Protein AF-A0A8J8K371-F1 (afdb_monomer_lite)

Sequence (95 aa):
MLTTTYEYLPGRWGGTWKYDCGTSYSTPYLAAIIALIITGYHNGIGSSTDPSVQKVIEILLYASSRSTFFQLTGYGYVDAYIAYGKAYTEGVLAS

pLDDT: mean 88.11, std 17.99, range [32.41, 98.62]

Foldseek 3Di:
DDDDDDDDDPDDPPDDDDDDDDVVVVVVVVVVLLVLLQVLLCLQQVHNDGDDPVVLVVLQCQQ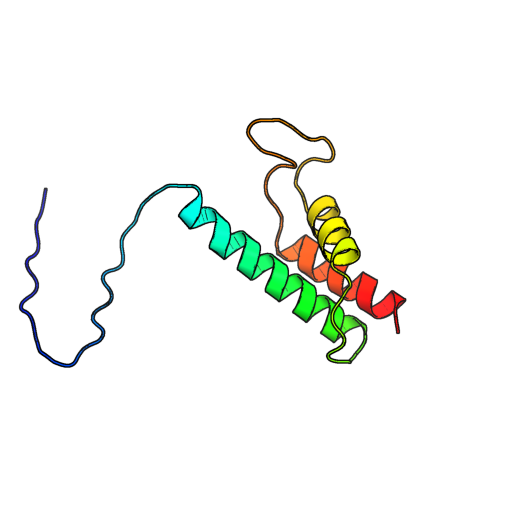APAVDQDPPAGSHDGDSVSSSPVSSVVNVVVD

Secondary structure (DSSP, 8-state):
----PPP--TT---PPP----SHHHHHHHHHHHHHHHHHHHHHHHTS-P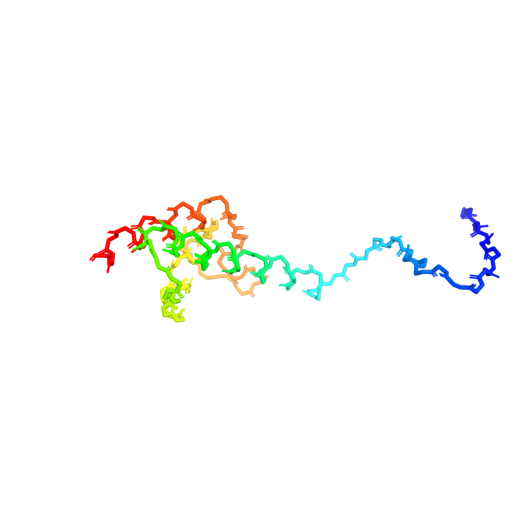PPPHHHHHHHHHHTBS-SS-BTTTBT--B-HHHHHHHHHHHHHTT-

Structure (mmCIF, N/CA/C/O backbone):
data_AF-A0A8J8K371-F1
#
_entry.id   AF-A0A8J8K371-F1
#
loop_
_atom_site.group_PDB
_atom_site.id
_atom_site.type_symbol
_atom_site.label_atom_id
_atom_site.label_alt_id
_atom_site.label_comp_id
_atom_site.label_asym_id
_atom_site.label_entity_id
_atom_site.label_seq_id
_atom_site.pdbx_PDB_ins_code
_atom_site.Cartn_x
_atom_site.Cartn_y
_atom_site.Cartn_z
_atom_site.occupancy
_atom_site.B_iso_or_equiv
_atom_site.auth_seq_id
_atom_site.auth_comp_id
_atom_site.auth_asym_id
_atom_site.auth_atom_id
_atom_site.pdbx_PDB_model_num
ATOM 1 N N . MET A 1 1 ? 16.315 -16.684 -33.008 1.00 37.16 1 MET A N 1
ATOM 2 C CA . MET A 1 1 ? 15.035 -15.946 -33.003 1.00 37.16 1 MET A CA 1
ATOM 3 C C . MET A 1 1 ? 14.013 -16.871 -33.649 1.00 37.16 1 MET A C 1
ATOM 5 O O . MET A 1 1 ? 14.141 -17.134 -34.834 1.00 37.16 1 MET A O 1
ATOM 9 N N . LEU A 1 2 ? 13.136 -17.497 -32.861 1.00 32.41 2 LEU A N 1
ATOM 10 C CA . LEU A 1 2 ? 12.088 -18.391 -33.367 1.00 32.41 2 LEU A CA 1
ATOM 11 C C . LEU A 1 2 ? 10.781 -17.601 -33.382 1.00 32.41 2 LEU A C 1
ATOM 13 O O . LEU A 1 2 ? 10.283 -17.208 -32.331 1.00 32.41 2 LEU A O 1
ATOM 17 N N . THR A 1 3 ? 10.284 -17.321 -34.581 1.00 42.41 3 THR A N 1
ATOM 18 C CA . THR A 1 3 ? 9.023 -16.622 -34.823 1.00 42.41 3 THR A CA 1
ATOM 19 C C . THR A 1 3 ? 7.954 -17.682 -35.057 1.00 42.41 3 THR A C 1
ATOM 21 O O . THR A 1 3 ? 7.946 -18.323 -36.105 1.00 42.41 3 THR A O 1
ATOM 24 N N . THR A 1 4 ? 7.073 -17.905 -34.085 1.00 45.91 4 THR A N 1
ATOM 25 C CA . THR A 1 4 ? 5.908 -18.782 -34.270 1.00 45.91 4 THR A CA 1
ATOM 26 C C . THR A 1 4 ? 4.730 -17.926 -34.726 1.00 45.91 4 THR A C 1
ATOM 28 O O . THR A 1 4 ? 4.232 -17.092 -33.972 1.00 45.91 4 THR A O 1
ATOM 31 N N . THR A 1 5 ? 4.310 -18.095 -35.977 1.00 47.69 5 THR A N 1
ATOM 32 C CA . THR A 1 5 ? 3.085 -17.511 -36.539 1.00 47.69 5 THR A CA 1
ATOM 33 C C . THR A 1 5 ? 1.867 -18.284 -36.038 1.00 47.69 5 THR A C 1
ATOM 35 O O . THR A 1 5 ? 1.780 -19.490 -36.256 1.00 47.69 5 THR A O 1
ATOM 38 N N . TYR A 1 6 ? 0.927 -17.599 -35.385 1.00 51.19 6 TYR A N 1
ATOM 39 C CA . TYR A 1 6 ? -0.383 -18.157 -35.046 1.00 51.19 6 TYR A CA 1
ATOM 40 C C . TYR A 1 6 ? -1.401 -17.761 -36.119 1.00 51.19 6 TYR A C 1
ATOM 42 O O . TYR A 1 6 ? -1.561 -16.578 -36.419 1.00 51.19 6 TYR A O 1
ATOM 50 N N . GLU A 1 7 ? -2.077 -18.756 -36.694 1.00 43.66 7 GLU A N 1
ATOM 51 C CA . GLU A 1 7 ? -3.224 -18.567 -37.584 1.00 43.66 7 GLU A CA 1
ATOM 52 C C . GLU A 1 7 ? -4.409 -17.954 -36.821 1.00 43.66 7 GLU A C 1
ATOM 54 O O . GLU A 1 7 ? -4.702 -18.308 -35.676 1.00 43.66 7 GLU A O 1
ATOM 59 N N . TYR A 1 8 ? -5.081 -16.997 -37.462 1.00 44.34 8 TYR A N 1
ATOM 60 C CA . TYR A 1 8 ? -6.150 -16.192 -36.878 1.00 44.34 8 TYR A CA 1
ATOM 61 C C . TYR A 1 8 ? -7.496 -16.928 -36.987 1.00 44.34 8 TYR A C 1
ATOM 63 O O . TYR A 1 8 ? -8.023 -17.099 -38.084 1.00 44.34 8 TYR A O 1
ATOM 71 N N . LEU A 1 9 ? -8.074 -17.341 -35.854 1.00 54.25 9 LEU A N 1
ATOM 72 C CA . LEU A 1 9 ? -9.454 -17.837 -35.775 1.00 54.25 9 LEU A CA 1
ATOM 73 C C . LEU A 1 9 ? -10.365 -16.737 -35.198 1.00 54.25 9 LEU A C 1
ATOM 75 O O . LEU A 1 9 ? -10.111 -16.273 -34.081 1.00 54.25 9 LEU A O 1
ATOM 79 N N . PRO A 1 10 ? -11.431 -16.315 -35.904 1.00 43.78 10 PRO A N 1
ATOM 80 C CA . PRO A 1 10 ? -12.337 -15.283 -35.411 1.00 43.78 10 PRO A CA 1
ATOM 81 C C . PRO A 1 10 ? -13.177 -15.838 -34.250 1.00 43.78 10 PRO A C 1
ATOM 83 O O . PRO A 1 10 ? -13.952 -16.773 -34.431 1.00 43.78 10 PRO A O 1
ATOM 86 N N . GLY A 1 11 ? -13.013 -15.272 -33.048 1.00 49.53 11 GLY A N 1
ATOM 87 C CA . GLY A 1 11 ? -13.867 -15.570 -31.884 1.00 49.53 11 GLY A CA 1
ATOM 88 C C . GLY A 1 11 ? -13.156 -15.953 -30.581 1.00 49.53 11 GLY A C 1
ATOM 89 O O . GLY A 1 11 ? -13.823 -16.148 -29.568 1.00 49.53 11 GLY A O 1
ATOM 90 N N . ARG A 1 12 ? -11.820 -16.030 -30.547 1.00 51.38 12 ARG A N 1
ATOM 91 C CA . ARG A 1 12 ? -11.059 -16.150 -29.291 1.00 51.38 12 ARG A CA 1
ATOM 92 C C . ARG A 1 12 ? -10.507 -14.788 -28.892 1.00 51.38 12 ARG A C 1
ATOM 94 O O . ARG A 1 12 ? -9.789 -14.172 -29.673 1.00 51.38 12 ARG A O 1
ATOM 101 N N . TRP A 1 13 ? -10.750 -14.364 -27.652 1.00 54.66 13 TRP A N 1
ATOM 102 C CA . TRP A 1 13 ? -9.904 -13.375 -26.977 1.00 54.66 13 TRP A CA 1
ATOM 103 C C . TRP A 1 13 ? -8.520 -14.003 -26.761 1.00 54.66 13 TRP A C 1
ATOM 105 O O . TRP A 1 13 ? -8.188 -14.493 -25.685 1.00 54.66 13 TRP A O 1
ATOM 115 N N . GLY A 1 14 ? -7.744 -14.097 -27.839 1.00 54.47 14 GLY A N 1
ATOM 116 C CA . GLY A 1 14 ? -6.371 -14.572 -27.826 1.00 54.47 14 GLY A CA 1
ATOM 117 C C . GLY A 1 14 ? -5.479 -13.465 -27.294 1.00 54.47 14 GLY A C 1
ATOM 118 O O . GLY A 1 14 ? -4.925 -12.692 -28.068 1.00 54.47 14 GLY A O 1
ATOM 119 N N . GLY A 1 15 ? -5.378 -13.356 -25.972 1.00 71.62 15 GLY A N 1
ATOM 120 C CA . GLY A 1 15 ? -4.349 -12.533 -25.353 1.00 71.62 15 GLY A CA 1
ATOM 121 C C . GLY A 1 15 ? -2.985 -13.185 -25.564 1.00 71.62 15 GLY A C 1
ATOM 122 O O . GLY A 1 15 ? -2.775 -14.326 -25.155 1.00 71.62 15 GLY A O 1
ATOM 123 N N . THR A 1 16 ? -2.055 -12.472 -26.192 1.00 82.31 16 THR A N 1
ATOM 124 C CA . THR A 1 16 ? -0.648 -12.880 -26.215 1.00 82.31 16 THR A CA 1
ATOM 125 C C . THR A 1 16 ? 0.021 -12.347 -24.957 1.00 82.31 16 THR A C 1
ATOM 127 O O . THR A 1 16 ? 0.093 -11.134 -24.759 1.00 82.31 16 THR A O 1
ATOM 130 N N . TRP A 1 17 ? 0.531 -13.239 -24.109 1.00 82.25 17 TRP A N 1
ATOM 131 C CA . TRP A 1 17 ? 1.396 -12.839 -23.003 1.00 82.25 17 TRP A CA 1
ATOM 132 C C . TRP A 1 17 ? 2.700 -12.276 -23.559 1.00 82.25 17 TRP A C 1
ATOM 134 O O . TRP A 1 17 ? 3.375 -12.921 -24.363 1.00 82.25 17 TRP A O 1
ATOM 144 N N . LYS A 1 18 ? 3.057 -11.070 -23.124 1.00 82.88 18 LYS A N 1
ATOM 145 C CA . LYS A 1 18 ? 4.289 -10.395 -23.519 1.00 82.88 18 LYS A CA 1
ATOM 146 C C . LYS A 1 18 ? 5.004 -9.881 -22.276 1.00 82.88 18 LYS A C 1
ATOM 148 O O . LYS A 1 18 ? 4.379 -9.285 -21.403 1.00 82.88 18 LYS A O 1
ATOM 153 N N . TYR A 1 19 ? 6.315 -10.092 -22.233 1.00 84.81 19 TYR A N 1
ATOM 154 C CA . TYR A 1 19 ? 7.202 -9.431 -21.282 1.00 84.81 19 TYR A CA 1
ATOM 155 C C . TYR A 1 19 ? 7.658 -8.097 -21.854 1.00 84.81 19 TYR A C 1
ATOM 157 O O . TYR A 1 19 ? 8.016 -8.008 -23.031 1.00 84.81 19 TYR A O 1
ATOM 165 N N . ASP A 1 20 ? 7.643 -7.069 -21.022 1.00 87.06 20 ASP A N 1
ATOM 166 C CA . ASP A 1 20 ? 8.004 -5.715 -21.413 1.00 87.06 20 ASP A CA 1
ATOM 167 C C . ASP A 1 20 ? 8.362 -4.903 -20.152 1.00 87.06 20 ASP A C 1
ATOM 169 O O . ASP A 1 20 ? 8.214 -5.401 -19.030 1.00 87.06 20 ASP A O 1
ATOM 173 N N . CYS A 1 21 ? 8.872 -3.682 -20.314 1.00 89.69 21 CYS A N 1
ATOM 174 C CA . CYS A 1 21 ? 9.330 -2.847 -19.205 1.00 89.69 21 CYS A CA 1
ATOM 175 C C . CYS A 1 21 ? 8.898 -1.379 -19.339 1.00 89.69 21 CYS A C 1
ATOM 177 O O . CYS A 1 21 ? 8.570 -0.886 -20.414 1.00 89.69 21 CYS A O 1
ATOM 179 N N . GLY A 1 22 ? 8.866 -0.676 -18.205 1.00 91.06 22 GLY A N 1
ATOM 180 C CA . GLY A 1 22 ? 8.420 0.716 -18.113 1.00 91.06 22 GLY A CA 1
ATOM 181 C C . GLY A 1 22 ? 7.601 0.973 -16.851 1.00 91.06 22 GLY A C 1
ATOM 182 O O . GLY A 1 22 ? 7.100 0.045 -16.217 1.00 91.06 22 GLY A O 1
ATOM 183 N N . THR A 1 23 ? 7.439 2.240 -16.475 1.00 90.06 23 THR A N 1
ATOM 184 C CA . THR A 1 23 ? 6.648 2.628 -15.291 1.00 90.06 23 THR A CA 1
ATOM 185 C C . THR A 1 23 ? 5.165 2.288 -15.438 1.00 90.06 23 THR A C 1
ATOM 187 O O . THR A 1 23 ? 4.504 1.990 -14.449 1.00 90.06 23 THR A O 1
ATOM 190 N N . SER A 1 24 ? 4.658 2.220 -16.671 1.00 93.19 24 SER A N 1
ATOM 191 C CA . SER A 1 24 ? 3.314 1.717 -16.980 1.00 93.19 24 SER A CA 1
ATOM 192 C C . SER A 1 24 ? 3.072 0.293 -16.472 1.00 93.19 24 SER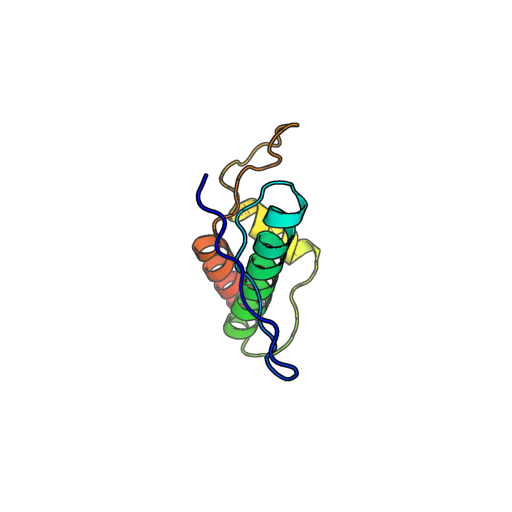 A C 1
ATOM 194 O O . SER A 1 24 ? 1.930 -0.062 -16.196 1.00 93.19 24 SER A O 1
ATOM 196 N N . TYR A 1 25 ? 4.127 -0.512 -16.314 1.00 91.38 25 TYR A N 1
ATOM 197 C CA . TYR A 1 25 ? 4.033 -1.866 -15.777 1.00 91.38 25 TYR A CA 1
ATOM 198 C C . TYR A 1 25 ? 4.080 -1.901 -14.251 1.00 91.38 25 TYR A C 1
ATOM 200 O O . TYR A 1 25 ? 3.558 -2.850 -13.685 1.00 91.38 25 TYR A O 1
ATOM 208 N N . SER A 1 26 ? 4.638 -0.891 -13.567 1.00 91.69 26 SER A N 1
ATOM 209 C CA . SER A 1 26 ? 4.628 -0.814 -12.097 1.00 91.69 26 SER A CA 1
ATOM 210 C C . SER A 1 26 ? 3.342 -0.192 -11.538 1.00 91.69 26 SER A C 1
ATOM 212 O O . SER A 1 26 ? 2.882 -0.597 -10.470 1.00 91.69 26 SER A O 1
ATOM 214 N N . THR A 1 27 ? 2.709 0.733 -12.269 1.00 94.06 27 THR A N 1
ATOM 215 C CA . THR A 1 27 ? 1.427 1.355 -11.891 1.00 94.06 27 THR A CA 1
ATOM 216 C C . THR A 1 27 ? 0.317 0.357 -11.517 1.00 94.06 27 THR A C 1
ATOM 218 O O . THR A 1 27 ? -0.294 0.551 -10.464 1.00 94.06 27 THR A O 1
ATOM 221 N N . PRO A 1 28 ? 0.038 -0.720 -12.284 1.00 95.56 28 PRO A N 1
ATOM 222 C CA . PRO A 1 28 ? -0.994 -1.685 -11.903 1.00 95.56 28 PRO A CA 1
ATOM 223 C C . PRO A 1 28 ? -0.666 -2.455 -10.615 1.00 95.56 28 PRO A C 1
ATOM 225 O O . PRO A 1 28 ? -1.588 -2.789 -9.877 1.00 95.56 28 PRO A O 1
ATOM 228 N N . TYR A 1 29 ? 0.613 -2.686 -10.286 1.00 95.69 29 TYR A N 1
ATOM 229 C CA . TYR A 1 29 ? 0.980 -3.281 -8.993 1.00 95.69 29 TYR A CA 1
ATOM 230 C C . TYR A 1 29 ? 0.653 -2.337 -7.836 1.00 95.69 29 TYR A C 1
ATOM 232 O O . TYR A 1 29 ? 0.091 -2.774 -6.836 1.00 95.69 29 TYR A O 1
ATOM 240 N N . LEU A 1 30 ? 0.937 -1.038 -7.980 1.00 96.12 30 LEU A N 1
ATOM 241 C CA . LEU A 1 30 ? 0.553 -0.050 -6.970 1.00 96.12 30 LEU A CA 1
ATOM 242 C C . LEU A 1 30 ? -0.973 0.018 -6.806 1.00 96.12 30 LEU A C 1
ATOM 244 O O . LEU A 1 30 ? -1.464 0.030 -5.681 1.00 96.12 30 LEU A O 1
ATOM 248 N N . ALA A 1 31 ? -1.725 0.005 -7.911 1.00 98.00 31 ALA A N 1
ATOM 249 C CA . ALA A 1 31 ? -3.188 -0.021 -7.871 1.00 98.00 31 ALA A CA 1
ATOM 250 C C . ALA A 1 31 ? -3.724 -1.277 -7.159 1.00 98.00 31 ALA A C 1
ATOM 252 O O . ALA A 1 31 ? -4.623 -1.174 -6.327 1.00 98.00 31 ALA A O 1
ATOM 253 N N . ALA A 1 32 ? -3.136 -2.447 -7.425 1.00 98.19 32 ALA A N 1
ATOM 254 C CA . ALA A 1 32 ? -3.490 -3.688 -6.742 1.00 98.19 32 ALA A CA 1
ATOM 255 C C . ALA A 1 32 ? -3.190 -3.627 -5.234 1.00 98.19 32 ALA A C 1
ATOM 257 O O . ALA A 1 32 ? -4.009 -4.063 -4.429 1.00 98.19 32 ALA A O 1
ATOM 258 N N . ILE A 1 33 ? -2.059 -3.037 -4.832 1.00 98.50 33 ILE A N 1
ATOM 259 C CA . ILE A 1 33 ? -1.727 -2.834 -3.413 1.00 98.50 33 ILE A CA 1
ATOM 260 C C . ILE A 1 33 ? -2.744 -1.904 -2.742 1.00 98.50 33 ILE A C 1
ATOM 262 O O . ILE A 1 33 ? -3.202 -2.201 -1.644 1.00 98.50 33 ILE A O 1
ATOM 266 N N . ILE A 1 34 ? -3.153 -0.816 -3.397 1.00 98.44 34 ILE A N 1
ATOM 267 C CA . ILE A 1 34 ? -4.186 0.086 -2.861 1.00 98.44 34 ILE A CA 1
ATOM 268 C C . ILE A 1 34 ? -5.526 -0.646 -2.705 1.00 98.44 34 ILE A C 1
ATOM 270 O O . ILE A 1 34 ? -6.180 -0.499 -1.675 1.00 98.44 34 ILE A O 1
ATOM 274 N N . ALA A 1 35 ? -5.911 -1.484 -3.671 1.00 98.44 35 ALA A N 1
ATOM 275 C CA . ALA A 1 35 ? -7.114 -2.307 -3.553 1.00 98.44 35 ALA A CA 1
ATOM 276 C C . ALA A 1 35 ? -7.043 -3.268 -2.348 1.00 98.44 35 ALA A C 1
ATOM 278 O O . ALA A 1 35 ? -8.028 -3.430 -1.624 1.00 98.44 35 ALA A O 1
ATOM 279 N N . LEU A 1 36 ? -5.870 -3.857 -2.081 1.00 98.38 36 LEU A N 1
ATOM 280 C CA . LEU A 1 36 ? -5.638 -4.678 -0.888 1.00 98.38 36 LEU A CA 1
ATOM 281 C C . LEU A 1 36 ? -5.704 -3.858 0.404 1.00 98.38 36 LEU A C 1
ATOM 283 O O . LEU A 1 36 ? -6.266 -4.341 1.381 1.00 98.38 36 LEU A O 1
ATOM 287 N N . ILE A 1 37 ? -5.186 -2.629 0.420 1.00 98.62 37 ILE A N 1
ATOM 288 C CA . ILE A 1 37 ? -5.299 -1.721 1.573 1.00 98.62 37 ILE A CA 1
ATOM 289 C C . ILE A 1 37 ? -6.771 -1.439 1.887 1.00 98.62 37 ILE A C 1
ATOM 291 O O . ILE A 1 37 ? -7.184 -1.599 3.031 1.00 98.62 37 ILE A O 1
ATOM 295 N N . ILE A 1 38 ? -7.570 -1.070 0.882 1.00 98.44 38 ILE A N 1
ATOM 296 C CA . ILE A 1 38 ? -9.008 -0.807 1.057 1.00 98.44 38 ILE A CA 1
ATOM 297 C C . ILE A 1 38 ? -9.711 -2.061 1.593 1.00 98.44 38 ILE A C 1
ATOM 299 O O . ILE A 1 38 ? -10.409 -1.991 2.601 1.00 98.44 38 ILE A O 1
ATOM 303 N N . THR A 1 39 ? -9.436 -3.223 0.993 1.00 98.25 39 THR A N 1
ATOM 304 C CA . THR A 1 39 ? -9.998 -4.513 1.427 1.00 98.25 39 THR A CA 1
ATOM 305 C C . THR A 1 39 ? -9.617 -4.850 2.871 1.00 98.25 39 THR A C 1
ATOM 307 O O . THR A 1 39 ? -10.464 -5.246 3.668 1.00 98.25 39 THR A O 1
ATOM 310 N N . GLY A 1 40 ? -8.342 -4.690 3.231 1.00 98.19 40 GLY A N 1
ATOM 311 C CA . GLY A 1 40 ? -7.853 -4.937 4.585 1.00 98.19 40 GLY A CA 1
ATOM 312 C C . GLY A 1 40 ? -8.516 -4.010 5.597 1.00 98.19 40 GLY A C 1
ATOM 313 O O . GLY A 1 40 ? -8.969 -4.478 6.637 1.00 98.19 40 GLY A O 1
ATOM 314 N N . TYR A 1 41 ? -8.644 -2.725 5.263 1.00 98.56 41 TYR A N 1
ATOM 315 C CA . TYR A 1 41 ? -9.311 -1.736 6.105 1.00 98.56 41 TYR A CA 1
ATOM 316 C C . TYR A 1 41 ? -10.789 -2.073 6.330 1.00 98.56 41 TYR A C 1
ATOM 318 O O . TYR A 1 41 ? -11.221 -2.113 7.480 1.00 98.56 41 TYR A O 1
ATOM 326 N N . HIS A 1 42 ? -11.533 -2.405 5.263 1.00 98.25 42 HIS A N 1
ATOM 327 C CA . HIS A 1 42 ? -12.930 -2.864 5.338 1.00 98.25 42 HIS A CA 1
ATOM 328 C C . HIS A 1 42 ? -13.086 -4.077 6.254 1.00 98.25 42 HIS A C 1
ATOM 330 O O . HIS A 1 42 ? -13.970 -4.105 7.109 1.00 98.25 42 HIS A O 1
ATOM 336 N N . ASN A 1 43 ? -12.194 -5.059 6.111 1.00 97.94 43 ASN A N 1
ATOM 337 C CA . ASN A 1 43 ? -12.177 -6.248 6.959 1.00 97.94 43 ASN A CA 1
ATOM 338 C C . ASN A 1 43 ? -11.888 -5.909 8.427 1.00 97.94 43 ASN A C 1
ATOM 340 O O . ASN A 1 43 ? -12.418 -6.574 9.311 1.00 97.94 43 ASN A O 1
ATOM 344 N N . GLY A 1 44 ? -11.068 -4.888 8.684 1.00 97.44 44 GLY A N 1
ATOM 345 C CA . GLY A 1 44 ? -10.771 -4.412 10.031 1.00 97.44 44 GLY A CA 1
ATOM 346 C C . GLY A 1 44 ? -11.963 -3.722 10.697 1.00 97.44 44 GLY A C 1
ATOM 347 O O . GLY A 1 44 ? -12.296 -4.058 11.828 1.00 97.44 44 GLY A O 1
ATOM 348 N N . ILE A 1 45 ? -12.630 -2.796 9.996 1.00 97.25 45 ILE A N 1
ATOM 349 C CA . ILE A 1 45 ? -13.808 -2.081 10.529 1.00 97.25 45 ILE A CA 1
ATOM 350 C C . ILE A 1 45 ? -15.096 -2.924 10.507 1.00 97.25 45 ILE A C 1
ATOM 352 O O . ILE A 1 45 ? -16.072 -2.568 11.160 1.00 97.25 45 ILE A O 1
ATOM 356 N N . GLY A 1 46 ? -15.151 -3.992 9.702 1.00 96.12 46 GLY A N 1
ATOM 357 C CA . GLY A 1 46 ? -16.366 -4.787 9.486 1.00 96.12 46 GLY A CA 1
ATOM 358 C C . GLY A 1 46 ? -17.442 -4.086 8.640 1.00 96.12 46 GLY A C 1
ATOM 359 O O . GLY A 1 46 ? -18.628 -4.376 8.781 1.00 96.12 46 GLY A O 1
ATOM 360 N N . SER A 1 47 ? -17.056 -3.149 7.772 1.00 94.62 47 SER A N 1
ATOM 361 C CA . SER A 1 47 ? -17.949 -2.383 6.892 1.00 94.62 47 SER A CA 1
ATOM 362 C C . SER A 1 47 ? -17.249 -2.012 5.584 1.00 94.62 47 SER A C 1
ATOM 364 O O . SER A 1 47 ? -16.027 -2.065 5.492 1.00 94.62 47 SER A O 1
ATOM 366 N N . SER A 1 48 ? -18.010 -1.589 4.575 1.00 95.12 48 SER A N 1
ATOM 367 C CA . SER A 1 48 ? -17.478 -1.136 3.281 1.00 95.12 48 SER A CA 1
ATOM 368 C C . SER A 1 48 ? -17.066 0.343 3.271 1.00 95.12 48 SER A C 1
ATOM 370 O O . SER A 1 48 ? -17.043 0.966 2.211 1.00 95.12 48 SER A O 1
ATOM 372 N N . THR A 1 49 ? -16.836 0.948 4.439 1.00 94.94 49 THR A N 1
ATOM 373 C CA . THR A 1 49 ? -16.407 2.350 4.523 1.00 94.94 49 THR A CA 1
ATOM 374 C C . THR A 1 49 ? -14.945 2.463 4.114 1.00 94.94 49 THR A C 1
ATOM 376 O O . THR A 1 49 ? -14.067 1.879 4.747 1.00 94.94 49 THR A O 1
ATOM 379 N N . ASP A 1 50 ? -14.672 3.233 3.066 1.00 95.69 50 ASP A N 1
ATOM 380 C CA . ASP A 1 50 ? -13.312 3.411 2.568 1.00 95.69 50 ASP A CA 1
ATOM 381 C C . ASP A 1 50 ? -12.428 4.212 3.540 1.00 95.69 50 ASP A C 1
ATOM 383 O O . ASP A 1 50 ? -12.892 5.173 4.164 1.00 95.69 50 ASP A O 1
ATOM 387 N N . PRO A 1 51 ? -11.128 3.874 3.645 1.00 96.94 51 PRO A N 1
ATOM 388 C CA . PRO A 1 51 ? -10.171 4.723 4.337 1.00 96.94 51 PRO A CA 1
ATOM 389 C C . PRO A 1 51 ? -10.014 6.062 3.605 1.00 96.94 51 PRO A C 1
ATOM 391 O O . PRO A 1 51 ? -10.123 6.150 2.380 1.00 96.94 51 PRO A O 1
ATOM 394 N N . SER A 1 52 ? -9.673 7.120 4.343 1.00 97.62 52 SER A N 1
ATOM 395 C CA . SER A 1 52 ? -9.313 8.393 3.714 1.00 97.62 52 SER A CA 1
ATOM 396 C C . SER A 1 52 ? -8.056 8.247 2.848 1.00 97.62 52 SER A C 1
ATOM 398 O O . SER A 1 52 ? -7.179 7.423 3.121 1.00 97.62 52 SER A O 1
ATOM 400 N N . VAL A 1 53 ? -7.910 9.104 1.834 1.00 97.81 53 VAL A N 1
ATOM 401 C CA . VAL A 1 53 ? -6.708 9.129 0.978 1.00 97.81 53 VAL A CA 1
ATOM 402 C C . VAL A 1 53 ? -5.431 9.277 1.812 1.00 97.81 53 VAL A C 1
ATOM 404 O O . VAL A 1 53 ? -4.447 8.581 1.571 1.00 97.81 53 VAL A O 1
ATOM 407 N N . GLN A 1 54 ? -5.458 10.133 2.837 1.00 98.19 54 GLN A N 1
ATOM 408 C CA . GLN A 1 54 ? -4.324 10.329 3.737 1.00 98.19 54 GLN A CA 1
ATOM 409 C C . GLN A 1 54 ? -3.963 9.041 4.489 1.00 98.19 54 GLN A C 1
ATOM 411 O O . GLN A 1 54 ? -2.786 8.704 4.594 1.00 98.19 54 GLN A O 1
ATOM 416 N N . LYS A 1 55 ? -4.963 8.277 4.946 1.00 98.00 55 LYS A N 1
ATOM 417 C CA . LYS A 1 55 ? -4.738 6.989 5.609 1.00 98.00 55 LYS A CA 1
ATOM 418 C C . LYS A 1 55 ? -4.100 5.970 4.663 1.00 98.00 55 LYS A C 1
ATOM 420 O O . LYS A 1 55 ? -3.173 5.270 5.060 1.00 98.00 55 LYS A O 1
ATOM 425 N N . VAL A 1 56 ? -4.532 5.923 3.401 1.00 98.31 56 VAL A N 1
ATOM 426 C CA . VAL A 1 56 ? -3.898 5.072 2.378 1.00 98.31 56 VAL A CA 1
ATOM 427 C C . VAL A 1 56 ? -2.427 5.455 2.189 1.00 98.31 56 VAL A C 1
ATOM 429 O O . VAL A 1 56 ? -1.570 4.575 2.173 1.00 98.31 56 VAL A O 1
ATOM 432 N N . ILE A 1 57 ? -2.111 6.752 2.108 1.00 98.06 57 ILE A N 1
ATOM 433 C CA . ILE A 1 57 ? -0.727 7.241 1.987 1.00 98.06 57 ILE A CA 1
ATOM 434 C C . ILE A 1 57 ? 0.112 6.836 3.207 1.00 98.06 57 ILE A C 1
ATOM 436 O O . ILE A 1 57 ? 1.225 6.344 3.039 1.00 98.06 57 ILE A O 1
ATOM 440 N N . GLU A 1 58 ? -0.412 6.989 4.425 1.00 98.19 58 GLU A N 1
ATOM 441 C CA . GLU A 1 58 ? 0.271 6.571 5.659 1.00 98.19 58 GLU A CA 1
ATOM 442 C C . GLU A 1 58 ? 0.599 5.075 5.661 1.00 98.19 58 GLU A C 1
ATOM 444 O O . GLU A 1 58 ? 1.714 4.684 6.008 1.00 98.19 58 GLU A O 1
ATOM 449 N N . ILE A 1 59 ? -0.347 4.236 5.232 1.00 98.50 59 ILE A N 1
ATOM 450 C CA . ILE A 1 59 ? -0.154 2.785 5.138 1.00 98.50 59 ILE A CA 1
ATOM 451 C C . ILE A 1 59 ? 0.895 2.444 4.073 1.00 98.50 59 ILE A C 1
ATOM 453 O O . ILE A 1 59 ? 1.775 1.620 4.325 1.00 98.50 59 ILE A O 1
ATOM 457 N N . LEU A 1 60 ? 0.847 3.096 2.907 1.00 98.25 60 LEU A N 1
ATOM 458 C CA . LEU A 1 60 ? 1.844 2.916 1.848 1.00 98.25 60 LEU A CA 1
ATOM 459 C C . LEU A 1 60 ? 3.249 3.304 2.324 1.00 98.25 60 LEU A C 1
ATOM 461 O O . LEU A 1 60 ? 4.198 2.564 2.072 1.00 98.25 60 LEU A O 1
ATOM 465 N N . LEU A 1 61 ? 3.391 4.425 3.035 1.00 98.06 61 LEU A N 1
ATOM 466 C CA . LEU A 1 61 ? 4.671 4.863 3.601 1.00 98.06 61 LEU A CA 1
ATOM 467 C C . LEU A 1 61 ? 5.174 3.907 4.685 1.00 98.06 61 LEU A C 1
ATOM 469 O O . LEU A 1 61 ? 6.361 3.603 4.721 1.00 98.06 61 LEU A O 1
ATOM 473 N N . TYR A 1 62 ? 4.283 3.393 5.536 1.00 98.19 62 TYR A N 1
ATOM 474 C CA . TYR A 1 62 ? 4.632 2.392 6.546 1.00 98.19 62 TYR A CA 1
ATOM 475 C C . TYR A 1 62 ? 5.150 1.091 5.918 1.00 98.19 62 TYR A C 1
ATOM 477 O O . TYR A 1 62 ? 6.128 0.520 6.390 1.00 98.19 62 TYR A O 1
ATOM 485 N N . ALA A 1 63 ? 4.504 0.632 4.845 1.00 98.12 63 ALA A N 1
ATOM 486 C CA . ALA A 1 63 ? 4.869 -0.590 4.133 1.00 98.12 63 ALA A CA 1
ATOM 487 C C . ALA A 1 63 ? 5.995 -0.395 3.101 1.00 98.12 63 ALA A C 1
ATOM 489 O O . ALA A 1 63 ? 6.374 -1.340 2.405 1.00 98.12 63 ALA A O 1
ATOM 490 N N . SER A 1 64 ? 6.510 0.826 2.967 1.00 98.06 64 SER A N 1
ATOM 491 C CA . SER A 1 64 ? 7.613 1.130 2.065 1.00 98.06 64 SER A CA 1
ATOM 492 C C . SER A 1 64 ? 8.937 0.634 2.642 1.00 98.06 64 SER A C 1
ATOM 494 O O . SER A 1 64 ? 9.196 0.735 3.840 1.00 98.06 64 SER A O 1
ATOM 496 N N . SER A 1 65 ? 9.826 0.141 1.783 1.00 97.75 65 SER A N 1
ATOM 497 C CA . SER A 1 65 ? 11.133 -0.370 2.215 1.00 97.75 65 SER A CA 1
ATOM 498 C C . SER A 1 65 ? 12.114 0.706 2.685 1.00 97.75 65 SER A C 1
ATOM 500 O O . SER A 1 65 ? 13.203 0.383 3.167 1.00 97.75 65 SER A O 1
ATOM 5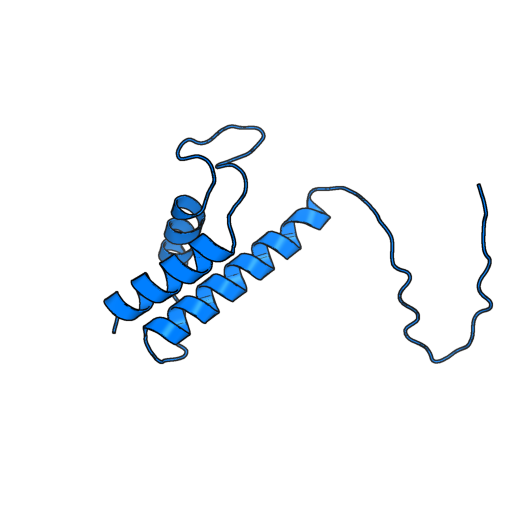02 N N . ARG A 1 66 ? 11.759 1.988 2.555 1.00 95.62 66 ARG A N 1
ATOM 503 C CA . ARG A 1 66 ? 12.548 3.121 3.040 1.00 95.62 66 ARG A CA 1
ATOM 504 C C . ARG A 1 66 ? 11.665 4.128 3.759 1.00 95.62 66 ARG A C 1
ATOM 506 O O . ARG A 1 66 ? 10.583 4.471 3.303 1.00 95.62 66 ARG A O 1
ATOM 513 N N . SER A 1 67 ? 12.209 4.696 4.829 1.00 93.50 67 SER A N 1
ATOM 514 C CA . SER A 1 67 ? 11.589 5.787 5.587 1.00 93.50 67 SER A CA 1
ATOM 515 C C . SER A 1 67 ? 11.932 7.182 5.049 1.00 93.50 67 SER A C 1
ATOM 517 O O . SER A 1 67 ? 11.335 8.170 5.464 1.00 93.50 67 SER A O 1
ATOM 519 N N . THR A 1 68 ? 12.905 7.295 4.141 1.00 95.12 68 THR A N 1
ATOM 520 C CA . THR A 1 68 ? 13.366 8.570 3.569 1.00 95.12 68 THR A CA 1
ATOM 521 C C . THR A 1 68 ? 13.186 8.575 2.057 1.00 95.12 68 THR A C 1
ATOM 523 O O . THR A 1 68 ? 13.431 7.565 1.397 1.00 95.12 68 THR A O 1
ATOM 526 N N . PHE A 1 69 ? 12.778 9.723 1.516 1.00 95.56 69 PHE A N 1
ATOM 527 C CA . PHE A 1 69 ? 12.567 9.910 0.086 1.00 95.56 69 PHE A CA 1
ATOM 528 C C . PHE A 1 69 ? 13.891 9.992 -0.684 1.00 95.56 69 PHE A C 1
ATOM 530 O O . PHE A 1 69 ? 14.795 10.742 -0.315 1.00 95.56 69 PHE A O 1
ATOM 537 N N . PHE A 1 70 ? 13.967 9.281 -1.808 1.00 95.19 70 PHE A N 1
ATOM 538 C CA . PHE A 1 70 ? 15.061 9.361 -2.772 1.00 95.19 70 PHE A CA 1
ATOM 539 C C . PHE A 1 70 ? 14.526 9.644 -4.172 1.00 95.19 70 PHE A C 1
ATOM 541 O O . PHE A 1 70 ? 13.626 8.959 -4.648 1.00 95.19 70 PHE A O 1
ATOM 548 N N . GLN A 1 71 ? 15.146 10.583 -4.886 1.00 94.88 71 GLN A N 1
ATOM 549 C CA . GLN A 1 71 ? 14.652 11.082 -6.175 1.00 94.88 71 GLN A CA 1
ATOM 550 C C . GLN A 1 71 ? 14.368 9.989 -7.224 1.00 94.88 71 GLN A C 1
ATOM 552 O O . GLN A 1 71 ? 13.398 10.098 -7.964 1.00 94.88 71 GLN A O 1
ATOM 557 N N . LEU A 1 72 ? 15.186 8.933 -7.286 1.00 92.88 72 LEU A N 1
ATOM 558 C CA . LEU A 1 72 ? 15.051 7.878 -8.301 1.00 92.88 72 LEU A CA 1
ATOM 559 C C . LEU A 1 72 ? 14.089 6.746 -7.917 1.00 92.88 72 LEU A C 1
ATOM 561 O O . LEU A 1 72 ? 13.674 5.987 -8.785 1.00 92.88 72 LEU A O 1
ATOM 565 N N . THR A 1 73 ? 13.777 6.581 -6.629 1.00 91.75 73 THR A N 1
ATOM 566 C CA . THR A 1 73 ? 13.051 5.394 -6.122 1.00 91.75 73 THR A CA 1
ATOM 567 C C . THR A 1 73 ? 11.905 5.733 -5.173 1.00 91.75 73 THR A C 1
ATOM 569 O O . THR A 1 73 ? 11.236 4.832 -4.678 1.00 91.75 73 THR A O 1
ATOM 572 N N . GLY A 1 74 ? 11.663 7.016 -4.898 1.00 95.25 74 GLY A N 1
ATOM 573 C CA . GLY A 1 74 ? 10.706 7.455 -3.892 1.00 95.25 74 GLY A CA 1
ATOM 574 C C . GLY A 1 74 ? 11.051 6.889 -2.515 1.00 95.25 74 GLY A C 1
ATOM 575 O O . GLY A 1 74 ? 12.192 6.995 -2.061 1.00 95.25 74 GLY A O 1
ATOM 576 N N . TYR A 1 75 ? 10.067 6.258 -1.879 1.00 97.06 75 TYR A N 1
ATOM 577 C CA . TYR A 1 75 ? 10.218 5.542 -0.608 1.00 97.06 75 TYR A CA 1
ATOM 578 C C . TYR A 1 75 ? 10.607 4.060 -0.795 1.00 97.06 75 TYR A C 1
ATOM 580 O O . TYR A 1 75 ? 10.582 3.275 0.147 1.00 97.06 75 TYR A O 1
ATOM 588 N N . GLY A 1 76 ? 11.033 3.661 -1.996 1.00 95.56 76 GLY A N 1
ATOM 589 C CA . GLY A 1 76 ? 11.379 2.278 -2.315 1.00 95.56 76 GLY A CA 1
ATOM 590 C C . GLY A 1 76 ? 10.179 1.474 -2.816 1.00 95.56 76 GLY A C 1
ATOM 591 O O . GLY A 1 76 ? 9.219 2.025 -3.352 1.00 95.56 76 GLY A O 1
ATOM 592 N N . TYR A 1 77 ? 10.262 0.150 -2.690 1.00 94.94 77 TYR A N 1
ATOM 593 C CA . TYR A 1 77 ? 9.155 -0.745 -3.029 1.00 94.94 77 TYR A CA 1
ATOM 594 C C . TYR A 1 77 ? 8.168 -0.829 -1.861 1.00 94.94 77 TYR A C 1
ATOM 596 O O . TYR A 1 77 ? 8.559 -0.663 -0.706 1.00 94.94 77 TYR A O 1
ATOM 604 N N . VAL A 1 78 ? 6.907 -1.121 -2.169 1.00 97.62 78 VAL A N 1
ATOM 605 C CA . VAL A 1 78 ? 5.848 -1.297 -1.171 1.00 97.62 78 VAL A CA 1
ATOM 606 C C . VAL A 1 78 ? 5.590 -2.785 -0.975 1.00 97.62 78 VAL A C 1
ATOM 608 O O . VAL A 1 78 ? 5.340 -3.503 -1.944 1.00 97.62 78 VAL A O 1
ATOM 611 N N . ASP A 1 79 ? 5.647 -3.249 0.270 1.00 98.12 79 ASP A N 1
ATOM 612 C CA . ASP A 1 79 ? 5.317 -4.627 0.624 1.00 98.12 79 ASP A CA 1
ATOM 613 C C . ASP A 1 79 ? 3.797 -4.790 0.788 1.00 98.12 79 ASP A C 1
ATOM 615 O O . ASP A 1 79 ? 3.177 -4.210 1.682 1.00 98.12 79 ASP A O 1
ATOM 619 N N . ALA A 1 80 ? 3.181 -5.584 -0.091 1.00 97.88 80 ALA A N 1
ATOM 620 C CA . ALA A 1 80 ? 1.732 -5.776 -0.111 1.00 97.88 80 ALA A CA 1
ATOM 621 C C . ALA A 1 80 ? 1.195 -6.464 1.157 1.00 97.88 80 ALA A C 1
ATOM 623 O O . ALA A 1 80 ? 0.089 -6.153 1.600 1.00 97.88 80 ALA A O 1
ATOM 624 N N . TYR A 1 81 ? 1.965 -7.384 1.749 1.00 98.06 81 TYR A N 1
ATOM 625 C CA . TYR A 1 81 ? 1.554 -8.117 2.945 1.00 98.06 81 TYR A CA 1
ATOM 626 C C . TYR A 1 81 ? 1.571 -7.201 4.171 1.00 98.06 81 TYR A C 1
ATOM 628 O O . TYR A 1 81 ? 0.596 -7.150 4.925 1.00 98.06 81 TYR A O 1
ATOM 636 N N . ILE A 1 82 ? 2.639 -6.411 4.325 1.00 98.50 82 ILE A N 1
ATOM 637 C CA . ILE A 1 82 ? 2.742 -5.403 5.388 1.00 98.50 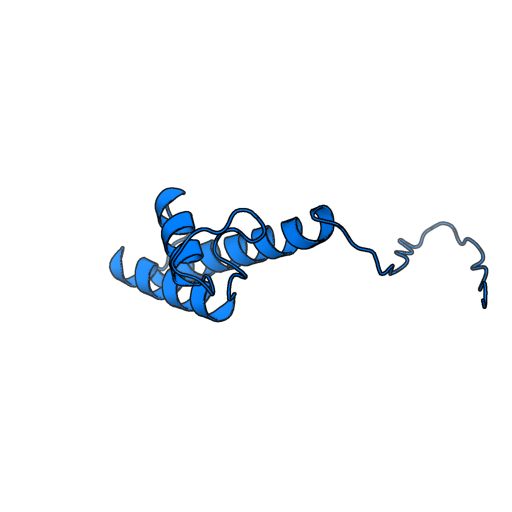82 ILE A CA 1
ATOM 638 C C . ILE A 1 82 ? 1.649 -4.338 5.221 1.00 98.50 82 ILE A C 1
ATOM 640 O O . ILE A 1 82 ? 0.992 -3.983 6.202 1.00 98.50 82 ILE A O 1
ATOM 644 N N . ALA A 1 83 ? 1.403 -3.867 3.992 1.00 98.56 83 ALA A N 1
ATOM 645 C CA . ALA A 1 83 ? 0.358 -2.886 3.702 1.00 98.56 83 ALA A CA 1
ATOM 646 C C . ALA A 1 83 ? -1.039 -3.397 4.092 1.00 98.56 83 ALA A C 1
ATOM 648 O O . ALA A 1 83 ? -1.767 -2.698 4.797 1.00 98.56 83 ALA A O 1
ATOM 649 N N . TYR A 1 84 ? -1.395 -4.626 3.699 1.00 98.62 84 TYR A N 1
ATOM 650 C CA . TYR A 1 84 ? -2.675 -5.238 4.065 1.00 98.62 84 TYR A CA 1
ATOM 651 C C . TYR A 1 84 ? -2.820 -5.396 5.586 1.00 98.62 84 TYR A C 1
ATOM 653 O O . TYR A 1 84 ? -3.832 -4.989 6.157 1.00 98.62 84 TYR A O 1
ATOM 661 N N . GLY A 1 85 ? -1.805 -5.947 6.263 1.00 98.38 85 GLY A N 1
ATOM 662 C CA . GLY A 1 85 ? -1.851 -6.162 7.714 1.00 98.38 85 GLY A CA 1
ATOM 663 C C . GLY A 1 85 ? -1.977 -4.855 8.502 1.00 98.38 85 GLY A C 1
ATOM 664 O O . GLY A 1 85 ? -2.759 -4.762 9.455 1.00 98.38 85 GLY A O 1
ATOM 665 N N . LYS A 1 86 ? -1.261 -3.811 8.065 1.00 98.56 86 LYS A N 1
ATOM 666 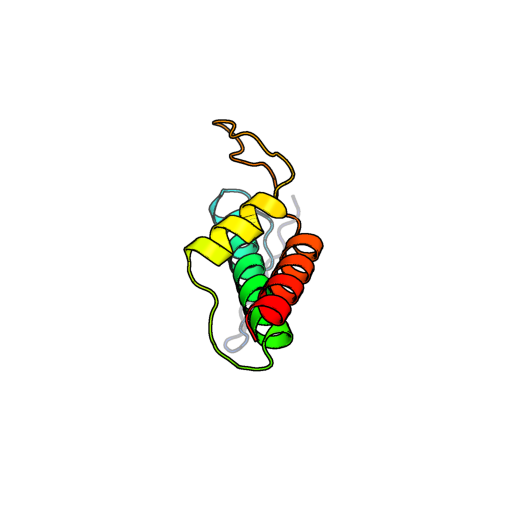C CA . LYS A 1 86 ? -1.387 -2.472 8.644 1.00 98.56 86 LYS A CA 1
ATOM 667 C C . LYS A 1 86 ? -2.778 -1.893 8.396 1.00 98.56 86 LYS A C 1
ATOM 669 O O . LYS A 1 86 ? -3.370 -1.377 9.337 1.00 98.56 86 LYS A O 1
ATOM 674 N N . ALA A 1 87 ? -3.318 -2.026 7.185 1.00 98.38 87 ALA A N 1
ATOM 675 C CA . ALA A 1 87 ? -4.662 -1.555 6.861 1.00 98.38 87 ALA A CA 1
ATOM 676 C C . ALA A 1 87 ? -5.743 -2.222 7.718 1.00 98.38 87 ALA A C 1
ATOM 678 O O . ALA A 1 87 ? -6.595 -1.525 8.259 1.00 98.38 87 ALA A O 1
ATOM 679 N N . TYR A 1 88 ? -5.666 -3.541 7.910 1.00 98.50 88 TYR A N 1
ATOM 680 C CA . TYR A 1 88 ? -6.566 -4.266 8.807 1.00 98.50 88 TYR A CA 1
ATOM 681 C C . TYR A 1 88 ? -6.502 -3.725 10.235 1.00 98.50 88 TYR A C 1
ATOM 683 O O . TYR A 1 88 ? -7.530 -3.422 10.831 1.00 98.50 88 TYR A O 1
ATOM 691 N N . THR A 1 89 ? -5.293 -3.535 10.764 1.00 98.31 89 THR A N 1
ATOM 692 C CA . THR A 1 89 ? -5.106 -2.998 12.120 1.00 98.31 89 THR A CA 1
ATOM 693 C C . THR A 1 89 ? -5.669 -1.583 12.253 1.00 98.31 89 THR A C 1
ATOM 695 O O . THR A 1 89 ? -6.364 -1.290 13.217 1.00 98.31 89 THR A O 1
ATOM 698 N N . GLU A 1 90 ? -5.406 -0.706 11.281 1.00 98.06 90 GLU A N 1
ATOM 699 C CA . GLU A 1 90 ? -5.972 0.650 11.257 1.00 98.06 90 GLU A CA 1
ATOM 700 C C . GLU A 1 90 ? -7.500 0.636 11.144 1.00 98.06 90 GLU A C 1
ATOM 702 O O . GLU A 1 90 ? -8.152 1.515 11.699 1.00 98.06 90 GLU A O 1
ATOM 707 N N . GLY A 1 91 ? -8.068 -0.354 10.451 1.00 97.38 91 GLY A N 1
ATOM 708 C CA . GLY A 1 91 ? -9.508 -0.561 10.398 1.00 97.38 91 GLY A CA 1
ATOM 709 C C . GLY A 1 91 ? -10.072 -0.945 11.765 1.00 97.38 91 GLY A C 1
ATOM 710 O O . GLY A 1 91 ? -10.968 -0.281 12.264 1.00 97.38 91 GLY A O 1
ATOM 711 N N . VAL A 1 92 ? -9.485 -1.935 12.440 1.00 97.44 92 VAL A N 1
ATOM 712 C CA . VAL A 1 92 ? -9.905 -2.331 13.802 1.00 97.44 92 VAL A CA 1
ATOM 713 C C . VAL A 1 92 ? -9.841 -1.160 14.793 1.00 97.44 92 VAL A C 1
ATOM 715 O O . VAL A 1 92 ? -10.643 -1.079 15.713 1.00 97.44 92 VAL A O 1
ATOM 718 N N . LEU A 1 93 ? -8.895 -0.233 14.623 1.00 95.44 93 LEU A N 1
ATOM 719 C CA . LEU A 1 93 ? -8.771 0.950 15.485 1.00 95.44 93 LEU A CA 1
ATOM 720 C C . LEU A 1 93 ? -9.782 2.064 15.171 1.00 95.44 93 LEU A C 1
ATOM 722 O O . LEU A 1 93 ? -9.894 3.011 15.947 1.00 95.44 93 LEU A O 1
ATOM 726 N N . ALA A 1 94 ? -10.470 1.985 14.033 1.00 90.75 94 ALA A N 1
ATOM 727 C CA . ALA A 1 94 ? -11.442 2.976 13.583 1.00 90.75 94 ALA A CA 1
ATOM 728 C C . ALA A 1 94 ? -12.907 2.550 13.799 1.00 90.75 94 ALA A C 1
ATOM 730 O O . ALA A 1 94 ? -13.792 3.379 13.580 1.00 90.75 94 ALA A O 1
ATOM 731 N N . SER A 1 95 ? -13.159 1.291 14.190 1.00 82.50 95 SER A N 1
ATOM 732 C CA . SER A 1 95 ? -14.485 0.763 14.566 1.00 82.50 95 SER A CA 1
ATOM 733 C C . SER A 1 95 ? -14.903 1.194 15.967 1.00 82.50 95 SER A C 1
ATOM 735 O O . SER A 1 95 ? -16.083 1.566 16.137 1.00 82.50 95 SER A O 1
#

Radius of gyration: 18.88 Å; chains: 1; bounding box: 33×30×53 Å